Protein AF-A0A7C7SR13-F1 (afdb_monomer_lite)

Secondary structure (DSSP, 8-state):
---EEEEEEEEETT-HHHHHHHHHHHHHHTTT-EEEEEEEEETTTEEEEEEEEEHHHHHTS-TTTBTGGGHHHHHHTT------

Structure (mmCIF, N/CA/C/O backbone):
data_AF-A0A7C7SR13-F1
#
_entry.id   AF-A0A7C7SR13-F1
#
loop_
_atom_site.group_PDB
_atom_site.id
_atom_site.type_symbol
_atom_site.label_atom_id
_atom_site.label_alt_id
_atom_site.label_comp_id
_atom_site.label_asym_id
_atom_site.label_entity_id
_atom_site.label_seq_id
_atom_site.pdbx_PDB_ins_code
_atom_site.Cartn_x
_atom_site.Cartn_y
_atom_site.Cartn_z
_atom_site.occupancy
_atom_site.B_iso_or_equiv
_atom_site.auth_seq_id
_atom_site.auth_comp_id
_atom_site.auth_asym_id
_atom_site.auth_atom_id
_atom_site.pdbx_PDB_model_num
ATOM 1 N N . MET A 1 1 ? -12.931 7.605 19.446 1.00 48.72 1 MET A N 1
ATOM 2 C CA . MET A 1 1 ? -13.251 7.741 18.010 1.00 48.72 1 MET A CA 1
ATOM 3 C C . MET A 1 1 ? -11.957 7.501 17.265 1.00 48.72 1 MET A C 1
ATOM 5 O O . MET A 1 1 ? -11.027 8.269 17.467 1.00 48.72 1 MET A O 1
ATOM 9 N N . THR A 1 2 ? -11.843 6.404 16.522 1.00 56.97 2 THR A N 1
ATOM 10 C CA . THR A 1 2 ? -10.632 6.111 15.746 1.00 56.97 2 THR A CA 1
ATOM 11 C C . THR A 1 2 ? -10.692 6.948 14.475 1.00 56.97 2 THR A C 1
ATOM 13 O O . THR A 1 2 ? -11.636 6.808 13.700 1.00 56.97 2 THR A O 1
ATOM 16 N N . ILE A 1 3 ? -9.754 7.876 14.304 1.00 74.06 3 ILE A N 1
ATOM 17 C CA . ILE A 1 3 ? -9.671 8.691 13.091 1.00 74.06 3 ILE A CA 1
ATOM 18 C C . ILE A 1 3 ? -9.088 7.793 12.000 1.00 74.06 3 ILE A C 1
ATOM 20 O O . ILE A 1 3 ? -7.957 7.323 12.125 1.00 74.06 3 ILE A O 1
ATOM 24 N N . LEU A 1 4 ? -9.878 7.528 10.963 1.00 79.88 4 LEU A N 1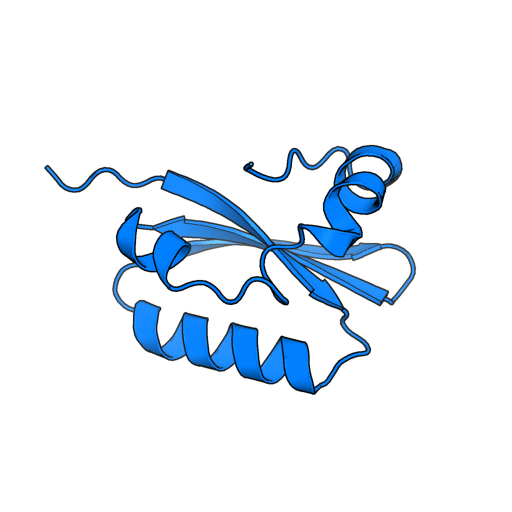
ATOM 25 C CA . LEU A 1 4 ? -9.404 6.856 9.760 1.00 79.88 4 LEU A CA 1
ATOM 26 C C . LEU A 1 4 ? -8.820 7.911 8.823 1.00 79.88 4 LEU A C 1
ATOM 28 O O . LEU A 1 4 ? -9.438 8.941 8.558 1.00 79.88 4 LEU A O 1
ATOM 32 N N . THR A 1 5 ? -7.609 7.656 8.353 1.00 81.44 5 THR A N 1
ATOM 33 C CA . THR A 1 5 ? -6.890 8.499 7.404 1.00 81.44 5 T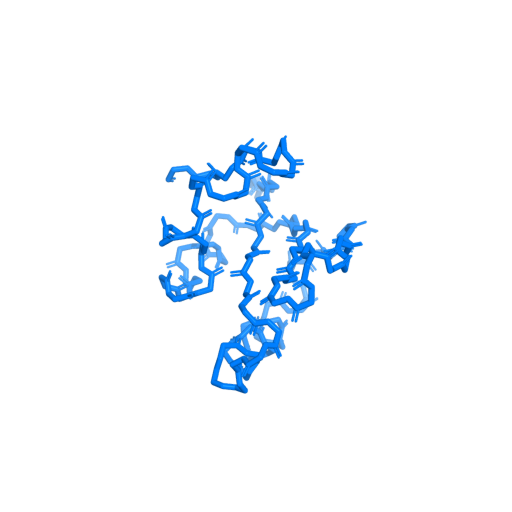HR A CA 1
ATOM 34 C C . THR A 1 5 ? -6.678 7.719 6.121 1.00 81.44 5 THR A C 1
ATOM 36 O O . THR A 1 5 ? -6.381 6.526 6.152 1.00 81.44 5 THR A O 1
ATOM 39 N N . LYS A 1 6 ? -6.845 8.394 4.986 1.00 83.56 6 LYS A N 1
ATOM 40 C CA . LYS A 1 6 ? -6.579 7.820 3.672 1.00 83.56 6 LYS A CA 1
ATOM 41 C C . LYS A 1 6 ? -5.226 8.318 3.177 1.00 83.56 6 LYS A C 1
ATOM 43 O O . LYS A 1 6 ? -5.013 9.528 3.104 1.00 83.56 6 LYS A O 1
ATOM 48 N N . ARG A 1 7 ? -4.312 7.401 2.854 1.00 80.94 7 ARG A N 1
ATOM 49 C CA . ARG A 1 7 ? -3.004 7.715 2.266 1.00 80.94 7 ARG A CA 1
ATOM 50 C C . ARG A 1 7 ? -2.693 6.766 1.116 1.00 80.94 7 ARG A C 1
ATOM 52 O O . ARG A 1 7 ? -3.038 5.588 1.164 1.00 80.94 7 ARG A O 1
ATOM 59 N N . THR A 1 8 ? -1.985 7.273 0.117 1.00 77.75 8 THR A N 1
ATOM 60 C CA . THR A 1 8 ? -1.472 6.449 -0.977 1.00 77.75 8 THR A CA 1
ATOM 61 C C . THR A 1 8 ? -0.076 5.937 -0.631 1.00 77.75 8 THR A C 1
ATOM 63 O O . THR A 1 8 ? 0.833 6.726 -0.368 1.00 77.75 8 THR A O 1
ATOM 66 N N . VAL A 1 9 ? 0.087 4.617 -0.622 1.00 81.25 9 VAL A N 1
ATOM 67 C CA . VAL A 1 9 ? 1.349 3.896 -0.409 1.00 81.25 9 VAL A CA 1
ATOM 68 C C . VAL A 1 9 ? 1.926 3.529 -1.768 1.00 81.25 9 VAL A C 1
ATOM 70 O O . VAL A 1 9 ? 1.173 3.162 -2.664 1.00 81.25 9 VAL A O 1
ATOM 73 N N . CYS A 1 10 ? 3.237 3.666 -1.961 1.00 79.19 10 CYS A N 1
ATOM 74 C CA . CYS A 1 10 ? 3.844 3.502 -3.281 1.00 79.19 10 CYS A CA 1
ATOM 75 C C . CYS A 1 10 ? 5.128 2.690 -3.200 1.00 79.19 10 CYS A C 1
ATOM 77 O O . CYS A 1 10 ? 6.032 3.020 -2.432 1.00 79.19 10 CYS A O 1
ATOM 79 N N . ILE A 1 11 ? 5.226 1.669 -4.044 1.00 78.50 11 ILE A N 1
ATOM 80 C CA . ILE A 1 11 ? 6.379 0.777 -4.108 1.00 78.50 11 ILE A CA 1
ATOM 81 C C . ILE A 1 11 ? 6.896 0.650 -5.530 1.00 78.50 11 ILE A C 1
ATOM 83 O O . ILE A 1 11 ? 6.160 0.830 -6.499 1.00 78.50 11 ILE A O 1
ATOM 87 N N . LEU A 1 12 ? 8.171 0.305 -5.656 1.00 76.44 12 LEU A N 1
ATOM 88 C CA . LEU A 1 12 ? 8.733 -0.125 -6.917 1.00 76.44 12 LEU A CA 1
ATOM 89 C C . LEU A 1 12 ? 8.334 -1.573 -7.194 1.00 76.44 12 LEU A C 1
ATOM 91 O O . LEU A 1 12 ? 8.806 -2.481 -6.512 1.00 76.44 12 LEU A O 1
ATOM 95 N N . SER A 1 13 ? 7.558 -1.796 -8.251 1.00 71.81 13 SER A N 1
ATOM 96 C CA . SER A 1 13 ? 7.166 -3.134 -8.719 1.00 71.81 13 SER A CA 1
ATOM 97 C C . SER A 1 13 ? 8.365 -4.021 -9.044 1.00 71.81 13 SER A C 1
ATOM 99 O O . SER A 1 13 ? 8.317 -5.237 -8.899 1.00 71.81 13 SER A O 1
ATOM 101 N N . ALA A 1 14 ? 9.477 -3.406 -9.457 1.00 72.62 14 ALA A N 1
ATOM 102 C CA . ALA A 1 14 ? 10.725 -4.101 -9.755 1.00 72.62 14 ALA A CA 1
ATOM 103 C C . ALA A 1 14 ? 11.568 -4.433 -8.505 1.00 72.62 14 ALA A C 1
ATOM 105 O O . ALA A 1 14 ? 12.618 -5.061 -8.638 1.00 72.62 14 ALA A O 1
ATOM 106 N N . SER A 1 15 ? 11.163 -3.995 -7.306 1.00 79.62 15 SER A N 1
ATOM 107 C CA . SER A 1 15 ? 11.914 -4.211 -6.066 1.00 79.62 15 SER A CA 1
ATOM 108 C C . SER A 1 15 ? 11.215 -5.242 -5.171 1.00 79.62 15 SER A C 1
ATOM 110 O O . SER A 1 15 ? 10.286 -4.881 -4.442 1.00 79.62 15 SER A O 1
ATOM 112 N N . PRO A 1 16 ? 11.670 -6.512 -5.157 1.00 81.19 16 PRO A N 1
ATOM 113 C CA . PRO A 1 16 ? 11.052 -7.558 -4.336 1.00 81.19 16 PRO A CA 1
ATOM 114 C C . PRO A 1 16 ? 11.074 -7.213 -2.841 1.00 81.19 16 PRO A C 1
ATOM 116 O O . PRO A 1 16 ? 10.113 -7.479 -2.129 1.00 81.19 16 PRO A O 1
ATOM 119 N N . PHE A 1 17 ? 12.112 -6.510 -2.381 1.00 83.38 17 PHE A N 1
ATOM 120 C CA . PHE A 1 17 ? 12.215 -6.041 -1.000 1.00 83.38 17 PHE A CA 1
ATOM 121 C C . PHE A 1 17 ? 11.072 -5.088 -0.605 1.00 83.38 17 PHE A C 1
ATOM 123 O O . PHE A 1 17 ? 10.515 -5.203 0.484 1.00 83.38 17 PHE A O 1
ATOM 130 N N . GLN A 1 18 ? 10.690 -4.156 -1.487 1.00 80.25 18 GLN A N 1
ATOM 131 C CA . GLN A 1 18 ? 9.590 -3.227 -1.202 1.00 80.25 18 GLN A CA 1
ATOM 132 C C . GLN A 1 18 ? 8.226 -3.918 -1.267 1.00 80.25 18 GLN A C 1
ATOM 134 O O . GLN A 1 18 ? 7.347 -3.585 -0.473 1.00 80.25 18 GLN A O 1
ATOM 139 N N . GLN A 1 19 ? 8.064 -4.901 -2.158 1.00 82.75 19 GLN A N 1
ATOM 140 C CA . GLN A 1 19 ? 6.873 -5.749 -2.186 1.00 82.75 19 GLN A CA 1
ATOM 141 C C . GLN A 1 19 ? 6.723 -6.538 -0.880 1.00 82.75 19 GLN A C 1
ATOM 143 O O . GLN A 1 19 ? 5.664 -6.484 -0.262 1.00 82.75 19 GLN A O 1
ATOM 148 N N . GLU A 1 20 ? 7.779 -7.192 -0.392 1.00 87.75 20 GLU A N 1
ATOM 149 C CA . GLU A 1 20 ? 7.729 -7.922 0.882 1.00 87.75 20 GLU A CA 1
ATOM 150 C C . GLU A 1 20 ? 7.417 -7.006 2.073 1.00 87.75 20 GLU A C 1
ATOM 152 O O . GLU A 1 20 ? 6.582 -7.352 2.910 1.00 87.75 20 GLU A O 1
ATOM 157 N N . LEU A 1 21 ? 8.027 -5.816 2.138 1.00 86.75 21 LEU A N 1
ATOM 158 C CA . LEU A 1 21 ? 7.733 -4.829 3.181 1.00 86.75 21 LEU A CA 1
ATOM 159 C C . LEU A 1 21 ? 6.267 -4.384 3.160 1.00 86.75 21 LEU A C 1
ATOM 161 O O . LEU A 1 21 ? 5.626 -4.330 4.211 1.00 86.75 21 LEU A O 1
ATOM 165 N N . LEU A 1 22 ? 5.734 -4.087 1.972 1.00 85.88 22 LEU A N 1
ATOM 166 C CA . LEU A 1 22 ? 4.338 -3.698 1.804 1.00 85.88 22 LEU A CA 1
ATOM 167 C 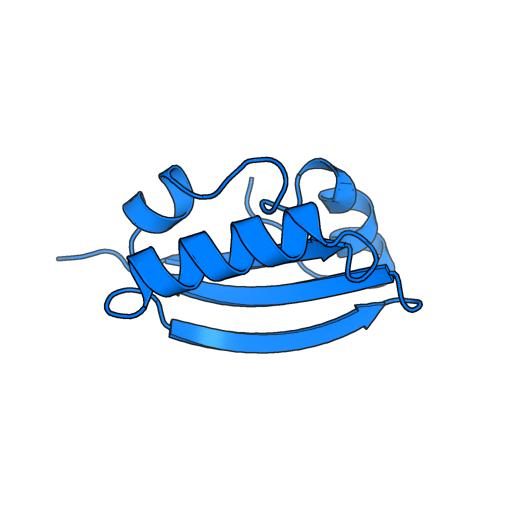C . LEU A 1 22 ? 3.397 -4.829 2.222 1.00 85.88 22 LEU A C 1
ATOM 169 O O . LEU A 1 22 ? 2.456 -4.593 2.973 1.00 85.88 22 LEU A O 1
ATOM 173 N N . HIS A 1 23 ? 3.665 -6.054 1.771 1.00 87.69 23 HIS A N 1
ATOM 174 C CA . HIS A 1 23 ? 2.845 -7.221 2.088 1.00 87.69 23 HIS A CA 1
ATOM 175 C C . HIS A 1 23 ? 2.877 -7.549 3.582 1.00 87.69 23 HIS A C 1
ATOM 177 O O . HIS A 1 23 ? 1.836 -7.833 4.162 1.00 87.69 23 HIS A O 1
ATOM 183 N N . SER A 1 24 ? 4.044 -7.455 4.221 1.00 90.06 24 SER A N 1
ATOM 184 C CA . SER A 1 24 ? 4.189 -7.647 5.667 1.00 90.06 24 SER A CA 1
ATOM 185 C C . SER A 1 24 ? 3.397 -6.600 6.457 1.00 90.06 24 SER A C 1
ATOM 187 O O . SER A 1 24 ? 2.685 -6.926 7.410 1.00 90.06 24 SER A O 1
ATOM 189 N N . TRP A 1 25 ? 3.446 -5.337 6.021 1.00 89.88 25 TRP A N 1
ATOM 190 C CA . TRP A 1 25 ? 2.640 -4.273 6.615 1.00 89.88 25 TRP A CA 1
ATOM 191 C C . TRP A 1 25 ? 1.137 -4.495 6.392 1.00 89.88 25 TRP A C 1
ATOM 193 O O . TRP A 1 25 ? 0.354 -4.369 7.336 1.00 89.88 25 TRP A O 1
ATOM 203 N N . PHE A 1 26 ? 0.730 -4.887 5.182 1.00 89.31 26 PHE A N 1
ATOM 204 C CA . PHE A 1 26 ? -0.655 -5.238 4.878 1.00 89.31 26 PHE A CA 1
ATOM 205 C C . PHE A 1 26 ? -1.158 -6.397 5.731 1.00 89.31 26 PHE A C 1
ATOM 207 O O . PHE A 1 26 ? -2.263 -6.311 6.252 1.00 89.31 26 PHE A O 1
ATOM 214 N N . ASP A 1 27 ? -0.364 -7.449 5.916 1.00 90.56 27 ASP A N 1
ATOM 215 C CA . ASP A 1 27 ? -0.746 -8.603 6.728 1.00 90.56 27 ASP A CA 1
ATOM 216 C C . ASP A 1 27 ? -0.962 -8.196 8.192 1.00 90.56 27 ASP A C 1
ATOM 218 O O . ASP A 1 27 ? -2.036 -8.433 8.760 1.00 90.56 27 ASP A O 1
ATOM 222 N N . LYS A 1 28 ? -0.001 -7.447 8.754 1.00 90.25 28 LYS A N 1
ATOM 223 C CA . LYS A 1 28 ? -0.063 -6.907 10.119 1.00 90.25 28 LYS A CA 1
ATOM 224 C C . LYS A 1 28 ? -1.314 -6.059 10.351 1.00 90.25 28 LYS A C 1
ATOM 226 O O . LYS A 1 28 ? -1.963 -6.183 11.392 1.00 90.25 28 LYS A O 1
ATOM 231 N N . TRP A 1 29 ? -1.653 -5.195 9.398 1.00 90.19 29 TRP A N 1
ATOM 232 C CA . TRP A 1 29 ? -2.735 -4.224 9.544 1.00 90.19 29 TRP A CA 1
ATOM 233 C C . TRP A 1 29 ? -4.047 -4.633 8.883 1.00 90.19 29 TRP A C 1
ATOM 235 O O . TRP A 1 29 ? -5.023 -3.902 9.018 1.00 90.19 29 TRP A O 1
ATOM 245 N N . SER A 1 30 ? -4.118 -5.803 8.247 1.00 88.06 30 SER A N 1
ATOM 246 C CA . SER A 1 30 ? -5.244 -6.301 7.434 1.00 88.06 30 SER A CA 1
ATOM 247 C C . SER A 1 30 ? -6.630 -6.174 8.074 1.00 88.06 30 SER A C 1
ATOM 249 O O . SER A 1 30 ? -7.631 -6.046 7.378 1.00 88.06 30 SER A O 1
ATOM 251 N N . ARG A 1 31 ? -6.708 -6.198 9.409 1.00 89.00 31 ARG A N 1
ATOM 252 C CA . ARG A 1 31 ? -7.958 -6.050 10.176 1.00 89.00 31 ARG A CA 1
ATOM 253 C C . ARG A 1 31 ? -8.391 -4.602 10.421 1.00 89.00 31 ARG A C 1
ATOM 255 O O . ARG A 1 31 ? -9.508 -4.379 10.874 1.00 89.00 31 ARG A O 1
ATOM 262 N N . GLN A 1 32 ? -7.494 -3.646 10.209 1.00 88.62 32 GLN A N 1
ATOM 263 C CA . GLN A 1 32 ? -7.651 -2.230 10.554 1.00 88.62 32 GLN A CA 1
ATOM 264 C C . GLN A 1 32 ? -7.488 -1.296 9.351 1.00 88.62 32 GLN A C 1
ATOM 266 O O . GLN A 1 32 ? -7.964 -0.164 9.408 1.00 88.62 32 GLN A O 1
ATOM 271 N N . ILE A 1 33 ? -6.823 -1.746 8.284 1.00 88.44 33 ILE A N 1
ATOM 272 C CA . ILE A 1 33 ? -6.707 -1.004 7.029 1.00 88.44 33 ILE A CA 1
ATOM 273 C C . ILE A 1 33 ? -7.664 -1.571 5.982 1.00 88.44 33 ILE A C 1
ATOM 275 O O . ILE A 1 33 ? -7.960 -2.762 5.956 1.00 88.44 33 ILE A O 1
ATOM 279 N N . THR A 1 34 ? -8.108 -0.712 5.078 1.00 89.12 34 THR A N 1
ATOM 280 C CA . THR A 1 34 ? -8.878 -1.068 3.892 1.00 89.12 34 THR A CA 1
ATOM 281 C C . THR A 1 34 ? -8.135 -0.568 2.667 1.00 89.12 34 THR A C 1
ATOM 283 O O . THR A 1 34 ? -7.781 0.606 2.573 1.00 89.12 34 THR A O 1
ATOM 286 N N . ILE A 1 35 ? -7.904 -1.459 1.711 1.00 88.75 35 ILE A N 1
ATOM 287 C CA . ILE A 1 35 ? -7.323 -1.108 0.419 1.00 88.75 35 ILE A CA 1
ATOM 288 C C . ILE A 1 35 ? -8.474 -0.691 -0.497 1.00 88.75 35 ILE A C 1
ATOM 290 O O . ILE A 1 35 ? -9.377 -1.479 -0.766 1.00 88.75 35 ILE A O 1
ATOM 294 N N . THR A 1 36 ? -8.464 0.562 -0.942 1.00 83.25 36 THR A N 1
ATOM 295 C CA . THR A 1 36 ? -9.566 1.164 -1.711 1.00 83.25 36 THR A CA 1
ATOM 296 C C . THR A 1 36 ? -9.301 1.205 -3.208 1.00 83.25 36 THR A C 1
ATOM 298 O O . THR A 1 36 ? -10.240 1.116 -3.994 1.00 83.25 36 THR A O 1
ATOM 301 N N . SER A 1 37 ? -8.040 1.337 -3.611 1.00 76.94 37 SER A N 1
ATOM 302 C CA . SER A 1 37 ? -7.658 1.376 -5.017 1.00 76.94 37 SER A CA 1
ATOM 303 C C . SER A 1 37 ? -6.235 0.875 -5.195 1.00 76.94 37 SER A C 1
ATOM 305 O O . SER A 1 37 ? -5.370 1.120 -4.354 1.00 76.94 37 SER A O 1
ATOM 307 N N . LEU A 1 38 ? -6.005 0.199 -6.311 1.00 76.31 38 LEU A N 1
ATOM 308 C CA . LEU A 1 38 ? -4.685 -0.099 -6.836 1.00 76.31 38 LEU A CA 1
ATOM 309 C C . LEU A 1 38 ? -4.575 0.646 -8.157 1.00 76.31 38 LEU A C 1
ATOM 311 O O . LEU A 1 38 ? -5.391 0.437 -9.053 1.00 76.31 38 LEU A O 1
ATOM 315 N N . THR A 1 39 ? -3.566 1.499 -8.271 1.00 71.81 39 THR A N 1
ATOM 316 C CA . THR A 1 39 ? -3.141 2.064 -9.548 1.00 71.81 39 THR A CA 1
ATOM 317 C C . THR A 1 39 ? -1.913 1.275 -9.988 1.00 71.81 39 THR A C 1
ATOM 319 O O . THR A 1 39 ? -0.802 1.569 -9.527 1.00 71.81 39 THR A O 1
ATOM 322 N N . PRO A 1 40 ? -2.098 0.218 -10.800 1.00 63.16 40 PRO A N 1
ATOM 323 C CA . PRO A 1 40 ? -0.977 -0.523 -11.332 1.00 63.16 40 PRO A CA 1
ATOM 324 C C . PRO A 1 40 ? -0.301 0.322 -12.414 1.00 63.16 40 PRO A C 1
ATOM 326 O O . PRO A 1 40 ? -0.960 0.848 -13.308 1.00 63.16 40 PRO A O 1
ATOM 329 N N . ASP A 1 41 ? 1.023 0.380 -12.345 1.00 59.66 41 ASP A N 1
ATOM 330 C CA . ASP A 1 41 ? 1.896 0.637 -13.485 1.00 59.66 41 ASP A CA 1
ATOM 331 C C . ASP A 1 41 ? 1.931 2.077 -14.029 1.00 59.66 41 ASP A C 1
ATOM 333 O O . ASP A 1 41 ? 1.300 2.440 -15.022 1.00 59.66 41 ASP A O 1
ATOM 337 N N . VAL A 1 42 ? 2.817 2.892 -13.451 1.00 55.38 42 VAL A N 1
ATOM 338 C CA . VAL A 1 42 ? 3.431 3.990 -14.215 1.00 55.38 42 VAL A CA 1
ATOM 339 C C . VAL A 1 42 ? 4.714 3.465 -14.814 1.00 55.38 42 VAL A C 1
ATOM 341 O O . VAL A 1 42 ? 5.682 3.217 -14.091 1.00 55.38 42 VAL A O 1
ATOM 344 N N . LYS A 1 43 ? 4.738 3.297 -16.138 1.00 58.12 43 LYS A N 1
ATOM 345 C CA . LYS A 1 43 ? 5.957 2.935 -16.882 1.00 58.12 43 LYS A CA 1
ATOM 346 C C . LYS A 1 43 ? 6.658 1.676 -16.328 1.00 58.12 43 LYS A C 1
ATOM 348 O O . LYS A 1 43 ? 7.886 1.609 -16.300 1.00 58.12 43 LYS A O 1
ATOM 353 N N . SER A 1 44 ? 5.893 0.693 -15.857 1.00 59.31 44 SER A N 1
ATOM 354 C CA . SER A 1 44 ? 6.368 -0.638 -15.452 1.00 59.31 44 SER A CA 1
ATOM 355 C C . SER A 1 44 ? 7.370 -0.696 -14.310 1.00 59.31 44 SER A C 1
ATOM 357 O O . SER A 1 44 ? 8.156 -1.635 -14.205 1.00 59.31 44 SER A O 1
ATOM 359 N N . THR A 1 45 ? 7.351 0.310 -13.436 1.00 71.44 45 THR A N 1
ATOM 360 C CA . THR A 1 45 ? 8.277 0.366 -12.298 1.00 71.44 45 THR A CA 1
ATOM 361 C C . THR A 1 45 ? 7.657 0.787 -10.975 1.00 71.44 45 THR A C 1
ATOM 363 O O . THR A 1 45 ? 8.297 0.539 -9.959 1.00 71.44 45 THR A O 1
ATOM 366 N N . LEU A 1 46 ? 6.458 1.376 -10.951 1.00 74.50 46 LEU A N 1
ATOM 367 C CA . LEU A 1 46 ? 5.799 1.867 -9.735 1.00 74.50 46 LEU A CA 1
ATOM 368 C C . LEU A 1 46 ? 4.363 1.344 -9.619 1.00 74.50 46 LEU A C 1
ATOM 370 O O . LEU A 1 46 ? 3.583 1.442 -10.566 1.00 74.50 46 LEU A O 1
ATOM 374 N N . GLU A 1 47 ? 4.018 0.889 -8.418 1.00 78.25 47 GLU A N 1
ATOM 375 C CA . GLU A 1 47 ? 2.673 0.515 -7.985 1.00 78.25 47 GLU A CA 1
ATOM 376 C C . GLU A 1 47 ? 2.224 1.438 -6.853 1.00 78.25 47 GLU A C 1
ATOM 378 O O . GLU A 1 47 ? 2.950 1.628 -5.872 1.00 78.25 47 GLU A O 1
ATOM 383 N N . ALA A 1 48 ? 1.017 1.990 -6.977 1.00 79.19 48 ALA A N 1
ATOM 384 C CA . ALA A 1 48 ? 0.413 2.848 -5.964 1.00 79.19 48 ALA A CA 1
ATOM 385 C C . ALA A 1 48 ? -0.874 2.219 -5.413 1.00 79.19 48 ALA A C 1
ATOM 387 O O . ALA A 1 48 ? -1.738 1.775 -6.167 1.00 79.19 48 ALA A O 1
ATOM 388 N N . TRP A 1 49 ? -1.011 2.213 -4.091 1.00 83.19 49 TRP A N 1
ATOM 389 C CA . TRP A 1 49 ? -2.113 1.610 -3.348 1.00 83.19 49 TRP A CA 1
ATOM 390 C C . TRP A 1 49 ? -2.764 2.661 -2.455 1.00 83.19 49 TRP A C 1
ATOM 392 O O . TRP A 1 49 ? -2.119 3.202 -1.560 1.00 83.19 49 TRP A O 1
ATOM 402 N N . ASP A 1 50 ? -4.046 2.941 -2.659 1.00 84.31 50 ASP A N 1
ATOM 403 C CA . ASP A 1 50 ? -4.803 3.825 -1.779 1.00 84.31 50 ASP A CA 1
ATOM 404 C C . ASP A 1 50 ? -5.321 3.044 -0.579 1.00 84.31 50 ASP A C 1
ATOM 406 O O . ASP A 1 50 ? -6.229 2.215 -0.703 1.00 84.31 50 ASP A O 1
ATOM 410 N N . VAL A 1 51 ? -4.779 3.349 0.594 1.00 87.62 51 VAL A N 1
ATOM 411 C CA . VAL A 1 51 ? -5.084 2.651 1.837 1.00 87.62 51 VAL A CA 1
ATOM 412 C C . VAL A 1 51 ? -5.773 3.604 2.800 1.00 87.62 51 VAL A C 1
ATOM 414 O O . VAL A 1 51 ? -5.347 4.742 2.988 1.00 87.62 51 VAL A O 1
ATOM 417 N N . GLU A 1 52 ? -6.841 3.138 3.427 1.00 89.69 52 GLU A N 1
ATOM 418 C CA . GLU A 1 52 ? -7.543 3.837 4.494 1.00 89.69 52 GLU A CA 1
ATOM 419 C C . GLU A 1 52 ? -7.358 3.078 5.805 1.00 89.69 52 GLU A C 1
ATOM 421 O O . GLU A 1 52 ? -7.578 1.873 5.853 1.00 89.69 52 GLU A O 1
ATOM 426 N N . GLY A 1 53 ? -6.935 3.751 6.871 1.00 89.25 53 GLY A N 1
ATOM 427 C CA . GLY A 1 53 ? -6.671 3.094 8.150 1.00 89.25 53 GLY A CA 1
ATOM 428 C C . GLY A 1 53 ? -6.356 4.060 9.290 1.00 89.25 53 GLY A C 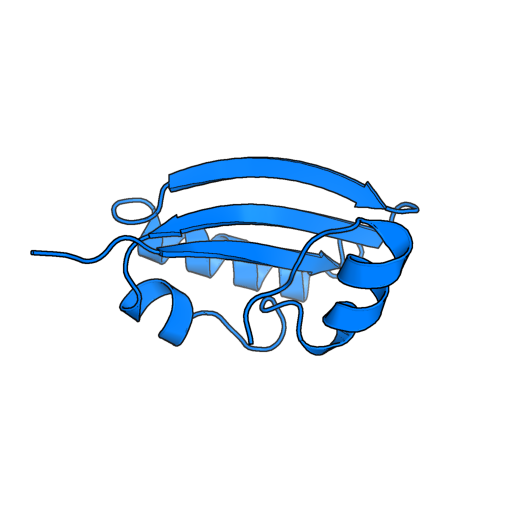1
ATOM 429 O O . GLY A 1 53 ? -6.371 5.279 9.096 1.00 89.25 53 GLY A O 1
ATOM 430 N N . PRO A 1 54 ? -6.083 3.549 10.500 1.00 90.25 54 PRO A N 1
ATOM 431 C CA . PRO A 1 54 ? -5.705 4.388 11.631 1.00 90.25 54 PRO A CA 1
ATOM 432 C C . PRO A 1 54 ? -4.328 5.032 11.412 1.00 90.25 54 PRO A C 1
ATOM 434 O O . PRO A 1 54 ? -3.451 4.450 10.778 1.00 90.25 54 PRO A O 1
ATOM 437 N N . GLU A 1 55 ? -4.112 6.217 11.987 1.00 85.88 55 GLU A N 1
ATOM 438 C CA . GLU A 1 55 ? -2.826 6.937 11.908 1.00 85.88 55 GLU A CA 1
ATOM 439 C C . GLU A 1 55 ? -1.635 6.109 12.432 1.00 85.88 55 GLU A C 1
ATOM 441 O O . GLU A 1 55 ? -0.522 6.216 11.914 1.00 85.88 55 GLU A O 1
ATOM 446 N N . GLU A 1 56 ? -1.881 5.227 13.405 1.00 87.88 56 GLU A N 1
ATOM 447 C CA . GLU A 1 56 ? -0.886 4.289 13.940 1.00 87.88 56 GLU A CA 1
ATOM 448 C C . GLU A 1 56 ? -0.336 3.358 12.849 1.00 87.88 56 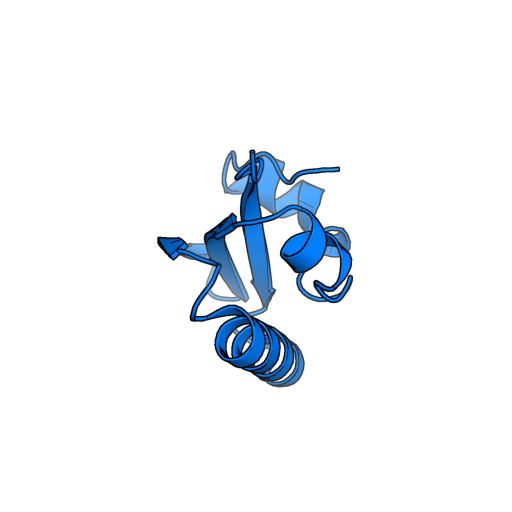GLU A C 1
ATOM 450 O O . GLU A 1 56 ? 0.875 3.168 12.754 1.00 87.88 56 GLU A O 1
ATOM 455 N N . ALA A 1 57 ? -1.199 2.877 11.945 1.00 86.62 57 ALA A N 1
ATOM 456 C CA . ALA A 1 57 ? -0.778 2.027 10.836 1.00 86.62 57 ALA A CA 1
ATOM 457 C C . ALA A 1 57 ? 0.202 2.755 9.915 1.00 86.62 57 ALA A C 1
ATOM 459 O O . ALA A 1 57 ? 1.226 2.197 9.525 1.00 86.62 57 ALA A O 1
ATOM 460 N N . PHE A 1 58 ? -0.078 4.021 9.606 1.00 84.06 58 PHE A N 1
ATOM 461 C CA . PHE A 1 58 ? 0.789 4.837 8.758 1.00 84.06 58 PHE A CA 1
ATOM 462 C C . PHE A 1 58 ? 2.071 5.287 9.459 1.00 84.06 58 PHE A C 1
ATOM 464 O O . PHE A 1 58 ? 3.073 5.503 8.786 1.00 84.06 58 PHE A O 1
ATOM 471 N N . SER A 1 59 ? 2.060 5.403 10.786 1.00 83.75 59 SER A N 1
ATOM 472 C CA . SER A 1 59 ? 3.266 5.694 11.572 1.00 83.75 59 SER A CA 1
ATOM 473 C C . SER A 1 59 ? 4.232 4.506 11.608 1.00 83.75 59 SER A C 1
ATOM 475 O O . SER A 1 59 ? 5.440 4.702 11.696 1.00 83.75 59 SER A O 1
ATOM 477 N N . GLU A 1 60 ? 3.711 3.281 11.497 1.00 84.50 60 GLU A N 1
ATOM 478 C CA . GLU A 1 60 ? 4.500 2.048 11.376 1.00 84.50 60 GLU A CA 1
ATOM 479 C C . GLU A 1 60 ? 4.838 1.667 9.922 1.00 84.50 60 GLU A C 1
ATOM 481 O O . GLU A 1 60 ? 5.471 0.637 9.679 1.00 84.50 60 GLU A O 1
ATOM 486 N N . LEU A 1 61 ? 4.398 2.459 8.940 1.00 81.31 61 LEU A N 1
ATOM 487 C CA . LEU A 1 61 ? 4.669 2.199 7.531 1.00 81.31 61 LEU A CA 1
ATOM 488 C C . LEU A 1 61 ? 6.156 2.492 7.227 1.00 81.31 61 LEU A C 1
ATOM 490 O O . LEU A 1 61 ? 6.622 3.597 7.513 1.00 81.31 61 LEU A O 1
ATOM 494 N N . PRO A 1 62 ? 6.914 1.552 6.627 1.00 76.75 62 PRO A N 1
ATOM 495 C CA . PRO A 1 62 ? 8.327 1.772 6.324 1.00 76.75 62 PRO A CA 1
ATOM 496 C C . PRO A 1 62 ? 8.535 2.971 5.385 1.00 76.75 62 PRO A C 1
ATOM 498 O O . PRO A 1 62 ? 7.847 3.096 4.370 1.00 76.75 62 PRO A O 1
ATOM 501 N N . ASP A 1 63 ? 9.530 3.822 5.665 1.00 71.12 63 ASP A N 1
ATOM 502 C CA . ASP A 1 63 ? 9.866 4.982 4.817 1.00 71.12 63 ASP A CA 1
ATOM 503 C C . ASP A 1 63 ? 10.143 4.593 3.352 1.00 71.12 63 ASP A C 1
ATOM 505 O O . ASP A 1 63 ? 9.815 5.351 2.434 1.00 71.12 63 ASP A O 1
ATOM 509 N N . ASP A 1 64 ? 10.676 3.387 3.128 1.00 67.38 64 ASP A N 1
ATOM 510 C CA . ASP A 1 64 ? 10.941 2.821 1.803 1.00 67.38 64 ASP A CA 1
ATOM 511 C C . ASP A 1 64 ? 9.679 2.576 0.961 1.00 67.38 64 ASP A C 1
ATOM 513 O O . ASP A 1 64 ? 9.751 2.666 -0.265 1.00 67.38 64 ASP A O 1
ATOM 517 N N . VAL A 1 65 ? 8.532 2.304 1.594 1.00 69.06 65 VAL A N 1
ATOM 518 C CA . VAL A 1 65 ? 7.232 2.099 0.919 1.00 69.06 65 VAL A CA 1
ATOM 519 C C . VAL A 1 65 ? 6.309 3.317 1.038 1.00 69.06 65 VAL A C 1
ATOM 521 O O . VAL A 1 65 ? 5.289 3.413 0.358 1.00 69.06 65 VAL A O 1
ATOM 524 N N . MET A 1 66 ? 6.687 4.310 1.849 1.00 64.69 66 MET A N 1
ATOM 525 C CA . MET A 1 66 ? 5.957 5.573 2.007 1.00 64.69 66 MET A CA 1
ATOM 526 C C . MET A 1 66 ? 6.012 6.466 0.757 1.00 64.69 66 MET A C 1
ATOM 528 O O . MET A 1 66 ? 5.461 7.565 0.748 1.00 64.69 66 MET A O 1
ATOM 532 N N . GLY A 1 67 ? 6.720 6.050 -0.297 1.00 58.56 67 GLY A N 1
ATOM 533 C CA . GLY A 1 67 ? 6.811 6.811 -1.536 1.00 58.56 67 GLY A CA 1
ATOM 534 C C . GLY A 1 67 ? 7.536 8.154 -1.396 1.00 58.56 67 GLY A C 1
ATOM 535 O O . GLY A 1 67 ? 7.610 8.880 -2.380 1.00 58.56 67 GLY A O 1
ATOM 536 N N . LYS A 1 68 ? 8.126 8.506 -0.236 1.00 61.00 68 LYS A N 1
ATOM 537 C CA . LYS A 1 68 ? 8.824 9.795 -0.017 1.00 61.00 68 LYS A CA 1
ATOM 538 C C . LYS A 1 68 ? 9.891 10.064 -1.077 1.00 61.00 68 LYS A C 1
ATOM 540 O O . LYS A 1 68 ? 9.991 11.176 -1.589 1.00 61.00 68 LYS A O 1
ATOM 545 N N . LYS A 1 69 ? 10.642 9.029 -1.463 1.00 58.53 69 LYS A N 1
ATOM 546 C CA . LYS A 1 69 ? 11.666 9.097 -2.517 1.00 58.53 69 LYS A CA 1
ATOM 547 C C . LYS A 1 69 ? 11.078 9.312 -3.921 1.00 58.53 69 LYS A C 1
ATOM 549 O O . LYS A 1 69 ? 11.747 9.871 -4.784 1.00 58.53 69 LYS A O 1
ATOM 554 N N . TYR A 1 70 ? 9.826 8.912 -4.130 1.00 61.38 70 TYR A N 1
ATOM 555 C CA . TYR A 1 70 ? 9.114 8.951 -5.411 1.00 61.38 70 TYR A CA 1
ATOM 556 C C . TYR A 1 70 ? 7.995 9.996 -5.438 1.00 61.38 70 TYR A C 1
ATOM 558 O O . TYR A 1 70 ? 7.315 10.121 -6.448 1.00 61.38 70 TYR A O 1
ATOM 566 N N . LYS A 1 71 ? 7.844 10.800 -4.376 1.00 62.56 71 LYS A N 1
ATOM 567 C CA . LYS A 1 71 ? 6.809 11.833 -4.216 1.00 62.56 71 LYS A CA 1
ATOM 568 C C . LYS A 1 71 ? 6.718 12.758 -5.424 1.00 62.56 71 LYS A C 1
ATOM 570 O O . LYS A 1 71 ? 5.627 13.091 -5.864 1.00 62.56 71 LYS A O 1
ATOM 575 N N . LYS A 1 72 ? 7.869 13.116 -5.997 1.00 58.19 72 LYS A N 1
ATOM 576 C CA . LYS A 1 72 ? 7.940 13.941 -7.204 1.00 58.19 72 LYS A CA 1
ATOM 577 C C . LYS A 1 72 ? 7.395 13.219 -8.440 1.00 58.19 72 LYS A C 1
ATOM 579 O O . LYS A 1 72 ? 6.639 13.814 -9.182 1.00 58.19 72 LYS A O 1
ATOM 584 N N . VAL A 1 73 ? 7.712 11.936 -8.625 1.00 59.69 73 VAL A N 1
ATOM 585 C CA . VAL A 1 73 ? 7.197 11.116 -9.740 1.00 59.69 73 VAL A CA 1
ATOM 586 C C . VAL A 1 73 ? 5.694 10.868 -9.585 1.00 59.69 73 VAL A C 1
ATOM 588 O O . VAL A 1 73 ? 4.950 10.964 -10.550 1.00 59.69 73 VAL A O 1
ATOM 591 N N . LEU A 1 74 ? 5.234 10.611 -8.361 1.00 61.66 74 LEU A N 1
ATOM 592 C CA . LEU A 1 74 ? 3.820 10.407 -8.039 1.00 61.66 74 LEU A CA 1
ATOM 593 C C . LEU A 1 74 ? 2.996 11.688 -8.270 1.00 61.66 74 LEU A C 1
ATOM 595 O O . LEU A 1 74 ? 1.863 11.627 -8.739 1.00 61.66 74 LEU A O 1
ATOM 599 N N . GLN A 1 75 ? 3.586 12.854 -8.012 1.00 61.16 75 GLN A N 1
ATOM 600 C CA . GLN A 1 75 ? 2.943 14.139 -8.259 1.00 61.16 75 GLN A CA 1
ATOM 601 C C . GLN A 1 75 ? 2.971 14.547 -9.743 1.00 61.16 75 GLN A C 1
ATOM 603 O O . GLN A 1 75 ? 1.931 14.942 -10.261 1.00 61.16 75 GLN A O 1
ATOM 608 N N . ASP A 1 76 ? 4.124 14.442 -10.417 1.00 55.47 76 ASP A N 1
ATOM 609 C CA . ASP A 1 76 ? 4.301 14.855 -11.821 1.00 55.47 76 ASP A CA 1
ATOM 610 C C . ASP A 1 76 ? 3.626 13.898 -12.818 1.00 55.47 76 ASP A C 1
ATOM 612 O O . ASP A 1 76 ? 3.024 14.349 -13.788 1.00 55.47 76 ASP A O 1
ATOM 616 N N . GLU A 1 77 ? 3.714 12.581 -12.606 1.00 55.09 77 GLU A N 1
ATOM 617 C CA . GLU A 1 77 ? 3.270 11.589 -13.602 1.00 55.09 77 GLU A CA 1
ATOM 6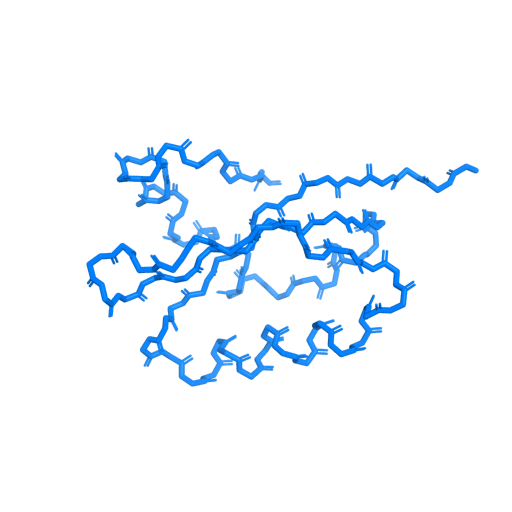18 C C . GLU A 1 77 ? 1.894 10.999 -13.276 1.00 55.09 77 GLU A C 1
ATOM 620 O O . GLU A 1 77 ? 1.141 10.643 -14.180 1.00 55.09 77 GLU A O 1
ATOM 625 N N . LEU A 1 78 ? 1.552 10.897 -11.988 1.00 54.22 78 LEU A N 1
ATOM 626 C CA . LEU A 1 78 ? 0.319 10.252 -11.526 1.00 54.22 78 LEU A CA 1
ATOM 627 C C . LEU A 1 78 ? -0.742 11.223 -11.014 1.00 54.22 78 LEU A C 1
ATOM 629 O O . LEU A 1 78 ? -1.870 10.799 -10.781 1.00 54.22 78 LEU A O 1
ATOM 633 N N . HIS A 1 79 ? -0.409 12.505 -10.824 1.00 55.91 79 HIS A N 1
ATOM 634 C CA . HIS A 1 79 ? -1.263 13.469 -10.119 1.00 55.91 79 HIS A CA 1
ATOM 635 C C . HIS A 1 79 ? -1.726 12.972 -8.731 1.00 55.91 79 HIS A C 1
ATOM 637 O O . HIS A 1 79 ? -2.753 13.410 -8.212 1.00 55.91 79 HIS A O 1
ATOM 643 N N . ILE A 1 80 ? -0.968 12.061 -8.110 1.00 57.47 80 ILE A N 1
ATOM 644 C CA . ILE A 1 80 ? -1.257 11.517 -6.784 1.00 57.47 80 ILE A CA 1
ATOM 645 C C . ILE A 1 80 ? -0.544 12.384 -5.748 1.00 57.47 80 ILE A C 1
ATOM 647 O O . ILE A 1 80 ? 0.682 12.507 -5.729 1.00 57.47 80 ILE A O 1
ATOM 651 N N . ALA A 1 81 ? -1.320 12.992 -4.853 1.00 52.22 81 ALA A N 1
ATOM 652 C CA . ALA A 1 81 ? -0.785 13.763 -3.742 1.00 52.22 81 ALA A CA 1
ATOM 653 C C . ALA A 1 81 ? -0.286 12.818 -2.634 1.00 52.22 81 ALA A C 1
ATOM 655 O O . ALA A 1 81 ? -1.068 12.347 -1.811 1.00 52.22 81 ALA A O 1
ATOM 656 N N . CYS A 1 82 ? 1.022 12.542 -2.583 1.00 44.03 82 CYS A N 1
ATOM 657 C CA . CYS A 1 82 ? 1.593 11.797 -1.458 1.00 44.03 82 CYS A CA 1
ATOM 658 C C . CYS A 1 82 ? 1.531 12.616 -0.171 1.00 44.03 82 CYS A C 1
ATOM 660 O O . CYS A 1 82 ? 1.960 13.778 -0.125 1.00 44.03 82 CYS A O 1
ATOM 662 N N . VAL A 1 83 ? 1.064 11.970 0.894 1.00 46.12 83 VAL A N 1
ATOM 663 C CA . VAL A 1 83 ? 0.974 12.568 2.226 1.00 46.12 83 VAL A CA 1
ATOM 664 C C . VAL A 1 83 ? 2.385 12.845 2.755 1.00 46.12 83 VAL A C 1
ATOM 666 O O . VAL A 1 83 ? 3.312 12.072 2.515 1.00 46.12 83 VAL A O 1
ATOM 669 N N . ASN A 1 84 ? 2.558 14.019 3.362 1.00 38.75 84 ASN A N 1
ATOM 670 C CA . ASN A 1 84 ? 3.824 14.485 3.935 1.00 38.75 84 ASN A CA 1
ATOM 671 C C . ASN A 1 84 ? 4.197 13.700 5.198 1.00 38.75 84 ASN A C 1
ATOM 673 O O . ASN A 1 84 ? 3.262 13.344 5.953 1.00 38.75 84 ASN A O 1
#

Foldseek 3Di:
DFDKDKFKWKAWPPDVVLVVLVVVLCVVCVVFKDWDDWDPDDPNTMIITIIIGGPVSVVPRDPNRLCPVVQVVCCPPVVHHRDD

Radius of gyration: 12.07 Å; chains: 1; bounding box: 26×24×35 Å

pLDDT: mean 74.37, std 13.5, range [38.75, 90.56]

Sequence (84 aa):
MTILTKRTVCILSASPFQQELLHSWFDKWSRQITITSLTPDVKSTLEAWDVEGPEEAFSELPDDVMGKKYKKVLQDELHIACVN